Protein AF-Q8R212-F1 (afdb_monomer_lite)

Foldseek 3Di:
DDDDDLVQLQDVPRWDKDWDWADDPPDDTHTPFIFIDRSCPDPCRNDPDDDDDDDDDPDDDTDGDDDDPCVVVVLVVLVPDPDPVSVVVSVVVVVVVVVVVVVD

Organism: Mus musculus (NCBI:txid10090)

Sequence (104 aa):
HSSVPAEACRRRGACVLFTVMDHDWLSTNDFAGEAALGLGGISGIARPHVGGGMRPGQPITLHLRRPRAQVRSALRMLEGRTSREAQEFVKKLKELEKCMEADL

Secondary structure (DSSP, 8-state):
--PPPHHHHTSTT-EEEEEEEE--SSSPPEEEEEEEEEGGGSTTTSS---SS--PPPPP-----B-----HHHHHHHHHT---HHHHHHHHHHHHHHHHHHHT-

Radius of gyration: 21.67 Å; chains: 1; bounding box: 41×33×53 Å

pLDDT: mean 82.79, std 12.96, range [43.66, 95.94]

InterPro domains:
  IPR035892 C2 domain superfamily [SSF49562] (11-42)
  IPR052095 UNC-13 domain-containing protein [PTHR45999] (3-102)

Structure (mmCIF, N/CA/C/O backbone):
data_AF-Q8R212-F1
#
_entry.id   AF-Q8R212-F1
#
loop_
_atom_site.group_PDB
_atom_site.id
_atom_site.type_symbol
_atom_site.label_atom_id
_atom_site.label_alt_id
_atom_site.label_comp_id
_atom_site.label_asym_id
_atom_site.label_entity_id
_atom_site.label_seq_id
_atom_site.pdbx_PDB_ins_code
_atom_site.Cartn_x
_atom_site.Cartn_y
_atom_site.Cartn_z
_atom_site.occupancy
_atom_site.B_iso_or_equiv
_atom_site.auth_seq_id
_atom_site.auth_comp_id
_atom_site.auth_asym_id
_atom_site.auth_atom_id
_atom_site.pdbx_PDB_model_num
ATOM 1 N N . HIS A 1 1 ? 15.710 -12.603 -0.752 1.00 50.41 1 HIS A N 1
ATOM 2 C CA . HIS A 1 1 ? 15.513 -11.828 -1.992 1.00 50.41 1 HIS A CA 1
ATOM 3 C C . HIS A 1 1 ? 14.264 -12.372 -2.674 1.00 50.41 1 HIS A C 1
ATOM 5 O O . HIS A 1 1 ? 14.293 -13.501 -3.143 1.00 50.41 1 HIS A O 1
ATOM 11 N N . SER A 1 2 ? 13.142 -11.658 -2.625 1.00 70.88 2 SER A N 1
ATOM 12 C CA . SER A 1 2 ? 11.893 -12.073 -3.277 1.00 70.88 2 SER A CA 1
ATOM 13 C C . SER A 1 2 ? 11.846 -11.467 -4.679 1.00 70.88 2 SER A C 1
ATOM 15 O O . SER A 1 2 ? 11.458 -10.316 -4.852 1.00 70.88 2 SER A O 1
ATOM 17 N N . SER A 1 3 ? 12.300 -12.208 -5.690 1.00 85.19 3 SER A N 1
ATOM 18 C CA . SER A 1 3 ? 12.110 -11.805 -7.085 1.00 85.19 3 SER A CA 1
ATOM 19 C C . SER A 1 3 ? 10.747 -12.279 -7.586 1.00 85.19 3 SER A C 1
ATOM 21 O O . SER A 1 3 ? 10.298 -13.382 -7.279 1.00 85.19 3 SER A O 1
ATOM 23 N N . VAL A 1 4 ? 10.083 -11.434 -8.371 1.00 87.00 4 VAL A N 1
ATOM 24 C CA . VAL A 1 4 ? 8.865 -11.802 -9.098 1.00 87.00 4 VAL A CA 1
ATOM 25 C C . VAL A 1 4 ? 9.275 -12.175 -10.526 1.00 87.00 4 VAL A C 1
ATOM 27 O O . VAL A 1 4 ? 9.962 -11.378 -11.169 1.00 87.00 4 VAL A O 1
ATOM 30 N N . PRO A 1 5 ? 8.897 -13.359 -11.043 1.00 88.75 5 PRO A N 1
ATOM 31 C CA . PRO A 1 5 ? 9.225 -13.743 -12.413 1.00 88.75 5 PRO A CA 1
ATOM 32 C C . PRO A 1 5 ? 8.519 -12.827 -13.421 1.00 88.75 5 PRO A C 1
ATOM 34 O O . PRO A 1 5 ? 7.377 -12.411 -13.211 1.00 88.75 5 PRO A O 1
ATOM 37 N N . ALA A 1 6 ? 9.179 -12.530 -14.542 1.00 85.25 6 ALA A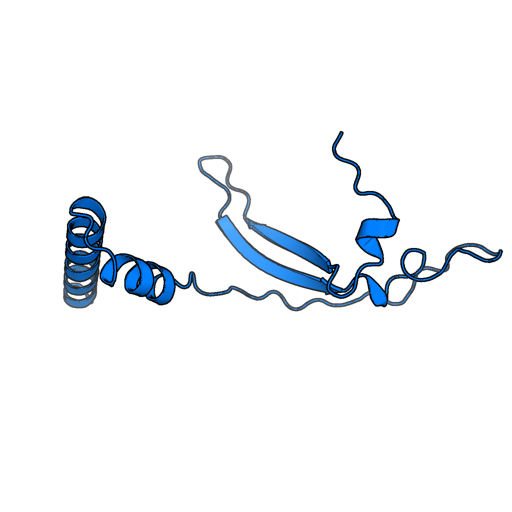 N 1
ATOM 38 C CA . ALA A 1 6 ? 8.682 -11.578 -15.537 1.00 85.25 6 ALA A CA 1
ATOM 39 C C . ALA A 1 6 ? 7.333 -12.008 -16.148 1.00 85.25 6 ALA A C 1
ATOM 41 O O . ALA A 1 6 ? 6.494 -11.173 -16.484 1.00 85.25 6 ALA A O 1
ATOM 42 N N . GLU A 1 7 ? 7.092 -13.314 -16.247 1.00 88.38 7 GLU A N 1
ATOM 43 C CA . GLU A 1 7 ? 5.837 -13.922 -16.697 1.00 88.38 7 GLU A CA 1
ATOM 44 C C . GLU A 1 7 ? 4.668 -13.508 -15.800 1.00 88.38 7 GLU A C 1
ATOM 46 O O . GLU A 1 7 ? 3.580 -13.204 -16.293 1.00 88.38 7 GLU A O 1
ATOM 51 N N . ALA A 1 8 ? 4.890 -13.442 -14.483 1.00 89.44 8 ALA A N 1
ATOM 52 C CA . ALA A 1 8 ? 3.856 -13.050 -13.533 1.00 89.44 8 ALA A CA 1
ATOM 53 C C . ALA A 1 8 ? 3.453 -11.580 -13.713 1.00 89.44 8 ALA A C 1
ATOM 55 O O . ALA A 1 8 ? 2.269 -11.265 -13.573 1.00 89.44 8 ALA A O 1
ATOM 56 N N . CYS A 1 9 ? 4.405 -10.721 -14.089 1.00 89.56 9 CYS A N 1
ATOM 57 C CA . CYS A 1 9 ? 4.182 -9.305 -14.380 1.00 89.56 9 CYS A CA 1
ATOM 58 C C . CYS A 1 9 ? 3.367 -9.070 -15.664 1.00 89.56 9 CYS A C 1
ATOM 60 O O . CYS A 1 9 ? 2.753 -8.018 -15.816 1.00 89.56 9 CYS A O 1
ATOM 62 N N . ARG A 1 10 ? 3.328 -10.047 -16.581 1.00 89.00 10 ARG A N 1
ATOM 63 C CA . ARG A 1 10 ? 2.568 -9.968 -17.842 1.00 89.00 10 ARG A CA 1
ATOM 64 C C . ARG A 1 10 ? 1.120 -10.449 -17.724 1.00 89.00 10 ARG A C 1
ATOM 66 O O . ARG A 1 10 ? 0.362 -10.340 -18.686 1.00 89.00 10 ARG A O 1
ATOM 73 N N . ARG A 1 11 ? 0.712 -10.995 -16.572 1.00 90.81 11 ARG A N 1
ATOM 74 C CA . ARG A 1 11 ? -0.660 -11.485 -16.376 1.00 90.81 11 ARG A CA 1
ATOM 75 C C . ARG A 1 11 ? -1.671 -10.340 -16.424 1.00 90.81 11 ARG A C 1
ATOM 77 O O . ARG A 1 11 ? -1.422 -9.239 -15.932 1.00 90.81 11 ARG A O 1
ATOM 84 N N . ARG A 1 12 ? -2.860 -10.623 -16.964 1.00 89.75 12 ARG A N 1
ATOM 85 C CA . ARG A 1 12 ? -3.992 -9.689 -16.923 1.00 89.75 12 ARG A CA 1
ATOM 86 C C . ARG A 1 12 ? -4.308 -9.343 -15.465 1.00 89.75 12 ARG A C 1
ATOM 88 O O . ARG A 1 12 ? -4.491 -10.238 -14.648 1.00 89.75 12 ARG A O 1
ATOM 95 N N . GLY A 1 13 ? -4.374 -8.049 -15.165 1.00 89.50 13 GLY A N 1
ATOM 96 C CA . GLY A 1 13 ? -4.619 -7.550 -13.810 1.00 89.50 13 GLY A CA 1
ATOM 97 C C . GLY A 1 13 ? -3.369 -7.414 -12.936 1.00 89.50 13 GLY A C 1
ATOM 98 O O . GLY A 1 13 ? -3.498 -6.971 -11.801 1.00 89.50 13 GLY A O 1
ATOM 99 N N . ALA A 1 14 ? -2.172 -7.738 -13.438 1.00 92.88 14 ALA A N 1
ATOM 100 C CA . ALA A 1 14 ? -0.943 -7.450 -12.709 1.00 92.88 14 ALA A CA 1
ATOM 101 C C . ALA A 1 14 ? -0.730 -5.929 -12.589 1.00 92.88 14 ALA A C 1
ATOM 103 O O . ALA A 1 14 ? -0.860 -5.184 -13.568 1.00 92.88 14 ALA A O 1
ATOM 104 N N . CYS A 1 15 ? -0.406 -5.468 -11.383 1.00 94.00 15 CYS A N 1
ATOM 105 C CA . CYS A 1 15 ? -0.194 -4.061 -11.060 1.00 94.00 15 CYS A CA 1
ATOM 106 C C . CYS A 1 15 ? 0.936 -3.891 -10.035 1.00 94.00 15 CYS A C 1
ATOM 108 O O . CYS A 1 15 ? 1.294 -4.836 -9.332 1.00 94.00 15 CYS A O 1
ATOM 110 N N . VAL A 1 16 ? 1.480 -2.676 -9.951 1.00 92.50 16 VAL A N 1
ATOM 111 C CA . VAL A 1 16 ? 2.236 -2.208 -8.783 1.00 92.50 16 VAL A CA 1
ATOM 112 C C . VAL A 1 16 ? 1.292 -1.397 -7.909 1.00 92.50 16 VAL A C 1
ATOM 114 O O . VAL A 1 16 ? 0.598 -0.513 -8.415 1.00 92.50 16 VAL A O 1
ATOM 117 N N . LEU A 1 17 ? 1.283 -1.687 -6.611 1.00 94.31 17 LEU A N 1
ATOM 118 C CA . LEU A 1 17 ? 0.645 -0.858 -5.598 1.00 94.31 17 LEU A CA 1
ATOM 119 C C . LEU A 1 17 ? 1.723 -0.020 -4.911 1.00 94.31 17 LEU A C 1
ATOM 121 O O . LEU A 1 17 ? 2.683 -0.559 -4.366 1.00 94.31 17 LEU A O 1
ATOM 125 N N . PHE A 1 18 ? 1.553 1.293 -4.949 1.00 95.44 18 PHE A N 1
ATOM 126 C CA . PHE A 1 18 ? 2.349 2.241 -4.191 1.00 95.44 18 PHE A CA 1
ATOM 127 C C . PHE A 1 18 ? 1.592 2.573 -2.915 1.00 95.44 18 PHE A C 1
ATOM 129 O O . PHE A 1 18 ? 0.462 3.049 -2.990 1.00 95.44 18 PHE A O 1
ATOM 136 N N . THR A 1 19 ? 2.218 2.350 -1.766 1.00 94.56 19 THR A N 1
ATOM 137 C CA . THR A 1 19 ? 1.693 2.750 -0.460 1.00 94.56 19 THR A CA 1
ATOM 138 C C . THR A 1 19 ? 2.575 3.860 0.081 1.00 94.56 19 THR A C 1
ATOM 140 O O . THR A 1 19 ? 3.783 3.684 0.222 1.00 94.56 19 THR A O 1
ATOM 143 N N . VAL A 1 20 ? 1.971 5.011 0.351 1.00 95.38 20 VAL A N 1
ATOM 144 C CA . VAL A 1 20 ? 2.631 6.150 0.979 1.00 95.38 20 VAL A CA 1
ATOM 145 C C . VAL A 1 20 ? 2.279 6.123 2.454 1.00 95.38 20 VAL A C 1
ATOM 147 O O . VAL A 1 20 ? 1.104 6.032 2.820 1.00 95.38 20 VAL A O 1
ATOM 150 N N . MET A 1 21 ? 3.305 6.193 3.290 1.00 95.38 21 MET A N 1
ATOM 151 C CA . MET A 1 21 ? 3.165 6.253 4.736 1.00 95.38 21 MET A CA 1
ATOM 152 C C . MET A 1 21 ? 3.915 7.473 5.261 1.00 95.38 21 MET A C 1
ATOM 154 O O . MET A 1 21 ? 4.974 7.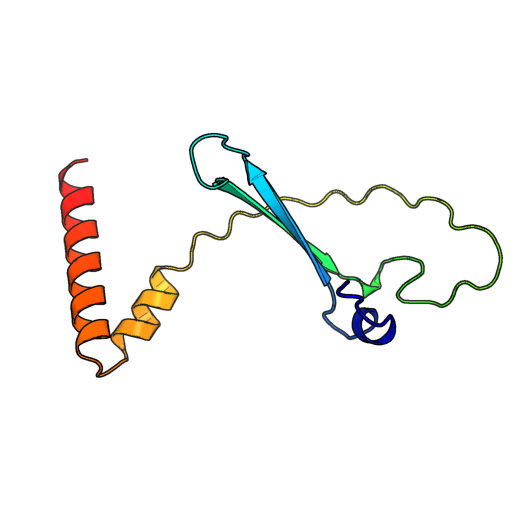801 4.724 1.00 95.38 21 MET A O 1
ATOM 158 N N . ASP A 1 22 ? 3.358 8.133 6.270 1.00 93.12 22 ASP A N 1
ATOM 159 C CA . ASP A 1 22 ? 4.085 9.119 7.061 1.00 93.12 22 ASP A CA 1
ATOM 160 C C . ASP A 1 22 ? 4.998 8.381 8.039 1.00 93.12 22 ASP A C 1
ATOM 162 O O . ASP A 1 22 ? 4.626 7.335 8.579 1.00 93.12 22 ASP A O 1
ATOM 166 N N . HIS A 1 23 ? 6.232 8.848 8.176 1.00 95.88 23 HIS A N 1
ATOM 167 C CA . HIS A 1 23 ? 7.229 8.143 8.965 1.00 95.88 23 HIS A CA 1
ATOM 168 C C . HIS A 1 23 ? 7.320 8.734 10.364 1.00 95.88 23 HIS A C 1
ATOM 170 O O . HIS A 1 23 ? 7.760 9.869 10.531 1.00 95.88 23 HIS A O 1
ATOM 176 N N . ASP A 1 24 ? 7.016 7.905 11.359 1.00 94.31 24 ASP A N 1
ATOM 177 C CA . ASP A 1 24 ? 7.119 8.259 12.767 1.00 94.31 24 ASP A CA 1
ATOM 178 C C . ASP A 1 24 ? 8.282 7.527 13.437 1.00 94.31 24 ASP A C 1
ATOM 180 O O . ASP A 1 24 ? 8.473 6.323 13.270 1.00 94.31 24 ASP A O 1
ATOM 184 N N . TRP A 1 25 ? 9.068 8.251 14.238 1.00 92.88 25 TRP A N 1
ATOM 185 C CA . TRP A 1 25 ? 10.189 7.666 14.986 1.00 92.88 25 TRP A CA 1
ATOM 186 C C . TRP A 1 25 ? 9.775 6.953 16.270 1.00 92.88 25 TRP A C 1
ATOM 188 O O . TRP A 1 25 ? 10.492 6.071 16.739 1.00 92.88 25 TRP A O 1
ATOM 198 N N . LEU A 1 26 ? 8.658 7.363 16.869 1.00 92.69 26 LEU A N 1
ATOM 199 C CA . LEU A 1 26 ? 8.217 6.884 18.183 1.00 92.69 26 LEU A CA 1
ATOM 200 C C . LEU A 1 26 ? 7.111 5.824 18.096 1.00 92.69 26 LEU A C 1
ATOM 202 O O . LEU A 1 26 ? 6.802 5.183 19.100 1.00 92.69 26 LEU A O 1
ATOM 206 N N . SER A 1 27 ? 6.517 5.635 16.920 1.00 88.69 27 SER A N 1
ATOM 207 C CA . SER A 1 27 ? 5.359 4.769 16.695 1.00 88.69 27 SER A CA 1
ATOM 208 C C . SER A 1 27 ? 5.461 4.029 15.361 1.00 88.69 27 SER A C 1
ATOM 210 O O . SER A 1 27 ? 6.494 4.019 14.695 1.00 88.69 27 SER A O 1
ATOM 212 N N . THR A 1 28 ? 4.383 3.341 14.991 1.00 90.56 28 THR A N 1
ATOM 213 C CA . THR A 1 28 ? 4.216 2.792 13.646 1.00 90.56 28 THR A CA 1
ATOM 214 C C . THR A 1 28 ? 3.939 3.909 12.653 1.00 90.56 28 THR A C 1
ATOM 216 O O . THR A 1 28 ? 3.171 4.807 12.972 1.00 90.56 28 THR A O 1
ATOM 219 N N . ASN A 1 29 ? 4.488 3.788 11.446 1.00 92.25 29 ASN A N 1
ATOM 220 C CA . ASN A 1 29 ? 4.191 4.691 10.338 1.00 92.25 29 ASN A CA 1
ATOM 221 C C . ASN A 1 29 ? 2.680 4.767 10.048 1.00 92.25 29 ASN A C 1
ATOM 223 O O . ASN A 1 29 ? 2.012 3.728 9.954 1.00 92.25 29 ASN A O 1
ATOM 227 N N . ASP A 1 30 ? 2.182 5.974 9.800 1.00 89.44 30 ASP A N 1
ATOM 228 C CA . ASP A 1 30 ? 0.779 6.230 9.490 1.00 89.44 30 ASP A CA 1
ATOM 229 C C . ASP A 1 30 ? 0.480 6.116 7.993 1.00 89.44 30 ASP A C 1
ATOM 231 O O . ASP A 1 30 ? 1.252 6.526 7.129 1.00 89.44 30 ASP A O 1
ATOM 235 N N . PHE A 1 31 ? -0.681 5.566 7.636 1.00 90.50 31 PHE A N 1
ATOM 236 C CA . PHE A 1 31 ? -1.075 5.428 6.234 1.00 90.50 31 PHE A CA 1
ATOM 237 C C . PHE A 1 31 ? -1.516 6.771 5.629 1.00 90.50 31 PHE A C 1
ATOM 239 O O . PHE A 1 31 ? -2.578 7.305 5.955 1.00 90.50 31 PHE A O 1
ATOM 246 N N . ALA A 1 32 ? -0.750 7.277 4.661 1.00 92.00 32 ALA A N 1
ATOM 247 C CA . ALA A 1 32 ? -1.046 8.528 3.966 1.00 92.00 32 ALA A CA 1
ATOM 248 C C . ALA A 1 32 ? -1.879 8.325 2.686 1.00 92.00 32 ALA A C 1
ATOM 250 O O . ALA A 1 32 ? -2.579 9.244 2.245 1.00 92.00 32 ALA A O 1
ATOM 251 N N . GLY A 1 33 ? -1.833 7.136 2.081 1.00 93.06 33 GLY A N 1
ATOM 252 C CA . GLY A 1 33 ? -2.616 6.793 0.895 1.00 93.06 33 GLY A CA 1
ATOM 253 C C . GLY A 1 33 ? -1.957 5.734 0.023 1.00 93.06 33 GLY A C 1
ATOM 254 O O . GLY A 1 33 ? -0.806 5.360 0.221 1.00 93.06 33 GLY A O 1
ATOM 255 N N . GLU A 1 34 ? -2.685 5.270 -0.985 1.00 95.44 34 GLU A N 1
ATOM 256 C CA . GLU A 1 34 ? -2.184 4.307 -1.959 1.00 95.44 34 GLU A CA 1
ATOM 257 C C . GLU A 1 34 ? -2.593 4.655 -3.390 1.00 95.44 34 GLU A C 1
ATOM 259 O O . GLU A 1 34 ? -3.597 5.329 -3.631 1.00 95.44 34 GLU A O 1
ATOM 264 N N . ALA A 1 35 ? -1.828 4.168 -4.361 1.00 95.94 35 ALA A N 1
ATOM 265 C CA . ALA A 1 35 ? -2.188 4.227 -5.769 1.00 95.94 35 ALA A CA 1
ATOM 266 C C . ALA A 1 35 ? -1.722 2.970 -6.503 1.00 95.94 35 ALA A C 1
ATOM 268 O O . ALA A 1 35 ? -0.634 2.460 -6.251 1.00 95.94 35 ALA A O 1
ATOM 269 N N . ALA A 1 36 ? -2.533 2.484 -7.442 1.00 94.06 36 ALA A N 1
ATOM 270 C CA . ALA A 1 36 ? -2.212 1.309 -8.244 1.00 94.06 36 ALA A CA 1
ATOM 271 C C . ALA A 1 36 ? -1.932 1.693 -9.701 1.00 94.06 36 ALA A C 1
ATOM 273 O O . ALA A 1 36 ? -2.666 2.486 -10.293 1.00 94.06 36 ALA A O 1
ATOM 274 N N . LEU A 1 37 ? -0.906 1.080 -10.292 1.00 93.19 37 LEU A N 1
ATOM 275 C CA . LEU A 1 37 ? -0.558 1.206 -11.706 1.00 93.19 37 LEU A CA 1
ATOM 276 C C . LEU A 1 37 ? -0.527 -0.177 -12.361 1.00 93.19 37 LEU A C 1
ATOM 278 O O . LEU A 1 37 ? 0.209 -1.061 -11.926 1.00 93.19 37 LEU A O 1
ATOM 282 N N . GLY A 1 38 ? -1.308 -0.371 -13.423 1.00 92.38 38 GLY A N 1
ATOM 283 C CA . GLY A 1 38 ? -1.305 -1.620 -14.187 1.00 92.38 38 GLY A CA 1
ATOM 284 C C . GLY A 1 38 ? 0.005 -1.830 -14.952 1.00 92.38 38 GLY A C 1
ATOM 285 O O . GLY A 1 38 ? 0.497 -0.915 -15.608 1.00 92.38 38 GLY A O 1
ATOM 286 N N . LEU A 1 39 ? 0.540 -3.054 -14.929 1.00 90.81 39 LEU A N 1
ATOM 287 C CA . LEU A 1 39 ? 1.815 -3.391 -15.578 1.00 90.81 39 LEU A CA 1
ATOM 288 C C . LEU A 1 39 ? 1.720 -3.502 -17.107 1.00 90.81 39 LEU A C 1
ATOM 290 O O . LEU A 1 39 ? 2.734 -3.427 -17.798 1.00 90.81 39 LEU A O 1
ATOM 294 N N . GLY A 1 40 ? 0.511 -3.661 -17.654 1.00 85.38 40 GLY A N 1
ATOM 295 C CA . GLY A 1 40 ? 0.298 -3.894 -19.087 1.00 85.38 40 GLY A CA 1
ATOM 296 C C . GLY A 1 40 ? 0.740 -2.746 -20.004 1.00 85.38 40 GLY A C 1
ATOM 297 O O . GLY A 1 40 ? 1.014 -2.989 -21.175 1.00 85.38 40 GLY A O 1
ATOM 298 N N . GLY A 1 41 ? 0.830 -1.516 -19.487 1.00 80.00 41 GLY A N 1
ATOM 299 C CA . GLY A 1 41 ? 1.293 -0.339 -20.235 1.00 80.00 41 GLY A CA 1
ATOM 300 C C . GLY A 1 41 ? 2.771 0.001 -2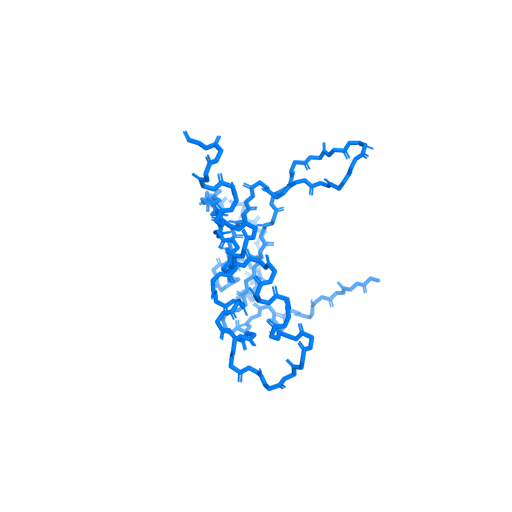0.030 1.00 80.00 41 GLY A C 1
ATOM 301 O O . GLY A 1 41 ? 3.245 0.984 -20.590 1.00 80.00 41 GLY A O 1
ATOM 302 N N . ILE A 1 42 ? 3.497 -0.770 -19.214 1.00 85.50 42 ILE A N 1
ATOM 303 C CA . ILE A 1 42 ? 4.873 -0.445 -18.831 1.00 85.50 42 ILE A CA 1
ATOM 304 C C . ILE A 1 42 ? 5.854 -1.039 -19.847 1.00 85.50 42 ILE A C 1
ATOM 306 O O . ILE A 1 42 ? 5.901 -2.256 -20.074 1.00 85.50 42 ILE A O 1
ATOM 310 N N . SER A 1 43 ? 6.663 -0.165 -20.446 1.00 80.25 43 SER A N 1
ATOM 311 C CA . SER A 1 43 ? 7.736 -0.538 -21.371 1.00 80.25 43 SER A CA 1
ATOM 312 C C . SER A 1 43 ? 8.711 -1.525 -20.724 1.00 80.25 43 SER A C 1
ATOM 314 O O . SER A 1 43 ? 9.123 -1.352 -19.581 1.00 80.25 43 SER A O 1
ATOM 316 N N . GLY A 1 44 ? 9.070 -2.582 -21.455 1.00 80.00 44 GLY A N 1
ATOM 317 C CA . GLY A 1 44 ? 9.942 -3.656 -20.964 1.00 80.00 44 GLY A CA 1
ATOM 318 C C . GLY A 1 44 ? 9.231 -4.772 -20.190 1.00 80.00 44 GLY A C 1
ATOM 319 O O . GLY A 1 44 ? 9.829 -5.827 -19.997 1.00 80.00 44 GLY A O 1
ATOM 320 N N . ILE A 1 45 ? 7.960 -4.597 -19.801 1.00 81.19 45 ILE A N 1
ATOM 321 C CA . ILE A 1 45 ? 7.159 -5.672 -19.191 1.00 81.19 45 ILE A CA 1
ATOM 322 C C . ILE A 1 45 ? 6.297 -6.367 -20.245 1.00 81.19 45 ILE A C 1
ATOM 324 O O . ILE A 1 45 ? 6.390 -7.581 -20.419 1.00 81.19 45 ILE A O 1
ATOM 328 N N . ALA A 1 46 ? 5.459 -5.611 -20.960 1.00 70.81 46 ALA A N 1
ATOM 329 C CA . ALA A 1 46 ? 4.477 -6.182 -21.885 1.00 70.81 46 ALA A CA 1
ATOM 330 C C . ALA A 1 46 ? 5.075 -6.624 -23.232 1.00 70.81 46 ALA A C 1
ATOM 332 O O . ALA A 1 46 ? 4.505 -7.479 -23.910 1.00 70.81 46 ALA A O 1
ATOM 333 N N . ARG A 1 47 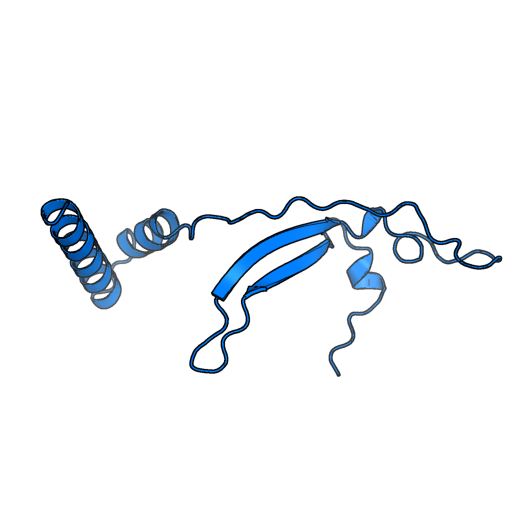? 6.217 -6.052 -23.631 1.00 67.12 47 ARG A N 1
ATOM 334 C CA . ARG A 1 47 ? 6.924 -6.398 -24.870 1.00 67.12 47 ARG A CA 1
ATOM 335 C C . ARG A 1 47 ? 8.412 -6.614 -24.583 1.00 67.12 47 ARG A C 1
ATOM 337 O O . ARG A 1 47 ? 9.005 -5.757 -23.924 1.00 67.12 47 ARG A O 1
ATOM 344 N N . PRO A 1 48 ? 9.017 -7.713 -25.075 1.00 61.44 48 PRO A N 1
ATOM 345 C CA . PRO A 1 48 ? 10.462 -7.870 -25.049 1.00 61.44 48 PRO A CA 1
ATOM 346 C C . PRO A 1 48 ? 11.110 -6.733 -25.839 1.00 61.44 48 PRO A C 1
ATOM 348 O O . PRO A 1 48 ? 10.615 -6.328 -26.892 1.00 61.44 48 PRO A O 1
ATOM 351 N N . HIS A 1 49 ? 12.208 -6.207 -25.308 1.00 60.72 49 HIS A N 1
ATOM 352 C CA . HIS A 1 49 ? 12.933 -5.098 -25.911 1.00 60.72 49 HIS A CA 1
ATOM 353 C C . HIS A 1 49 ? 13.594 -5.536 -27.223 1.00 60.72 49 HIS A C 1
ATOM 355 O O . HIS A 1 49 ? 14.575 -6.276 -27.204 1.00 60.72 49 HIS A O 1
ATOM 361 N N . VAL A 1 50 ? 13.077 -5.080 -28.363 1.00 56.09 50 VAL A N 1
ATOM 362 C CA . VAL A 1 50 ? 13.723 -5.275 -29.668 1.00 56.09 50 VAL A CA 1
ATOM 363 C C . VAL A 1 50 ? 14.588 -4.049 -29.939 1.00 56.09 50 VAL A C 1
ATOM 365 O O . VAL A 1 50 ? 14.097 -3.085 -30.502 1.00 56.09 50 VAL A O 1
ATOM 368 N N . GLY A 1 51 ? 15.846 -4.085 -29.483 1.00 56.34 51 GLY A N 1
ATOM 369 C CA . GLY A 1 51 ? 16.945 -3.201 -29.908 1.00 56.34 51 GLY A CA 1
ATOM 370 C C . GLY A 1 51 ? 16.746 -1.676 -29.780 1.00 56.34 51 GLY A C 1
ATOM 371 O O . GLY A 1 51 ? 15.938 -1.071 -30.468 1.00 56.34 51 GLY A O 1
ATOM 372 N N . GLY A 1 52 ? 17.600 -1.021 -28.984 1.00 59.09 52 GLY A N 1
ATOM 373 C CA . GLY A 1 52 ? 17.703 0.450 -28.906 1.00 59.09 52 GLY A CA 1
ATOM 374 C C . GLY A 1 52 ? 17.193 1.006 -27.579 1.00 59.09 52 GLY A C 1
ATOM 375 O O . GLY A 1 52 ? 16.034 0.822 -27.252 1.00 59.09 52 GLY A O 1
ATOM 376 N N . GLY A 1 53 ? 18.077 1.611 -26.780 1.00 59.12 53 GLY A N 1
ATOM 377 C CA . GLY A 1 53 ? 17.872 1.919 -25.357 1.00 59.12 53 GLY A CA 1
ATOM 378 C C . GLY A 1 53 ? 16.506 2.505 -24.965 1.00 59.12 53 GLY A C 1
ATOM 379 O O . GLY A 1 53 ? 15.905 3.294 -25.693 1.00 59.12 53 GLY A O 1
ATOM 380 N N . MET A 1 54 ? 16.043 2.122 -23.772 1.00 61.97 54 MET A N 1
ATOM 381 C CA . MET A 1 54 ? 14.795 2.587 -23.165 1.00 61.97 54 MET A CA 1
ATOM 382 C C . MET A 1 54 ? 14.827 4.113 -23.012 1.00 61.97 54 MET A C 1
ATOM 384 O O . MET A 1 54 ? 15.508 4.641 -22.133 1.00 61.97 54 MET A O 1
ATOM 388 N N . ARG A 1 55 ? 14.098 4.841 -23.862 1.00 65.75 55 ARG A N 1
ATOM 389 C CA . ARG A 1 55 ? 13.876 6.269 -23.623 1.00 65.75 55 ARG A CA 1
ATOM 390 C C . ARG A 1 55 ? 12.935 6.415 -22.424 1.00 65.75 55 ARG A C 1
ATOM 392 O O . ARG A 1 55 ? 11.913 5.725 -22.402 1.00 65.75 55 ARG A O 1
ATOM 399 N N . PRO A 1 56 ? 13.249 7.272 -21.437 1.00 67.56 56 PRO A N 1
ATOM 400 C CA . PRO A 1 56 ? 12.324 7.532 -20.345 1.00 67.56 56 PRO A CA 1
ATOM 401 C C . PRO A 1 56 ? 11.019 8.073 -20.937 1.00 67.56 56 PRO A C 1
ATOM 403 O O . PRO A 1 56 ? 11.024 9.046 -21.694 1.00 67.56 56 PRO A O 1
ATOM 406 N N . GLY A 1 57 ? 9.915 7.380 -20.658 1.00 72.81 57 GLY A N 1
ATOM 407 C CA . GLY A 1 57 ? 8.581 7.832 -21.040 1.00 72.81 57 GLY A CA 1
ATOM 408 C C . GLY A 1 57 ? 8.184 9.098 -20.280 1.00 72.81 57 GLY A C 1
ATOM 409 O O . GLY A 1 57 ? 8.888 9.542 -19.370 1.00 72.81 57 GLY A O 1
ATOM 410 N N . GLN A 1 58 ? 7.036 9.677 -20.634 1.00 82.56 58 GLN A N 1
ATOM 411 C CA . GLN A 1 58 ? 6.469 10.765 -19.840 1.00 82.56 58 GLN A CA 1
ATOM 412 C C . GLN A 1 58 ? 6.157 10.274 -18.413 1.00 82.56 58 GLN A C 1
ATOM 414 O O . GLN A 1 58 ? 5.695 9.138 -18.257 1.00 82.56 58 GLN A O 1
ATOM 419 N N . PRO A 1 59 ? 6.394 11.099 -17.376 1.00 88.12 59 PRO A N 1
ATOM 420 C CA . PRO A 1 59 ? 6.010 10.760 -16.011 1.00 88.12 59 PRO A CA 1
ATOM 421 C C . PRO A 1 59 ? 4.518 10.430 -15.919 1.00 88.12 59 PRO A C 1
ATOM 423 O O . PRO A 1 59 ? 3.683 11.124 -16.498 1.00 88.12 59 PRO A O 1
ATOM 426 N N . ILE A 1 60 ? 4.183 9.380 -15.170 1.00 88.62 60 ILE A N 1
ATOM 427 C CA . ILE A 1 60 ? 2.794 9.010 -14.895 1.00 88.62 60 ILE A CA 1
ATOM 428 C C . ILE A 1 60 ? 2.417 9.589 -13.534 1.00 88.62 60 ILE A C 1
ATOM 430 O O . ILE A 1 60 ? 2.940 9.160 -12.506 1.00 88.62 60 ILE A O 1
ATOM 434 N N . THR A 1 61 ? 1.492 10.544 -13.523 1.00 93.62 61 THR A N 1
ATOM 435 C CA . THR A 1 61 ? 0.927 11.081 -12.281 1.00 93.62 61 THR A CA 1
ATOM 436 C C . THR A 1 61 ? -0.135 10.127 -11.747 1.00 93.62 61 THR A C 1
ATOM 438 O O . THR A 1 61 ? -1.125 9.843 -12.420 1.00 93.62 61 THR A O 1
ATOM 441 N N . LEU A 1 62 ? 0.058 9.644 -10.521 1.00 94.31 62 LEU A N 1
ATOM 442 C CA . LEU A 1 62 ? -0.892 8.782 -9.825 1.00 94.31 62 LEU A CA 1
ATOM 443 C C . LEU A 1 62 ? -1.577 9.557 -8.700 1.00 94.31 62 LEU A C 1
ATOM 445 O O . LEU A 1 62 ? -0.918 10.119 -7.828 1.00 94.31 62 LEU A O 1
ATOM 449 N N . HIS A 1 63 ? -2.908 9.561 -8.697 1.00 94.38 63 HIS A N 1
ATOM 450 C CA . HIS A 1 63 ? -3.679 10.161 -7.614 1.00 94.38 63 HIS A CA 1
ATOM 451 C C . HIS A 1 63 ? -3.793 9.190 -6.442 1.00 94.38 63 HIS A C 1
ATOM 453 O O . HIS A 1 63 ? -4.358 8.101 -6.588 1.00 94.38 63 HIS A O 1
ATOM 459 N N . LEU A 1 64 ? -3.285 9.607 -5.282 1.00 93.88 64 LEU A N 1
ATOM 460 C CA . LEU A 1 64 ? -3.413 8.846 -4.047 1.00 93.88 64 LEU A CA 1
ATOM 461 C C . LEU A 1 64 ? -4.879 8.743 -3.636 1.00 93.88 64 LEU A C 1
ATOM 463 O O . LEU A 1 64 ? -5.624 9.723 -3.618 1.00 93.88 64 LEU A O 1
ATOM 467 N N . ARG A 1 65 ? -5.277 7.532 -3.274 1.00 91.12 65 ARG A N 1
ATOM 468 C CA . ARG A 1 65 ? -6.572 7.223 -2.686 1.00 91.12 65 ARG A CA 1
ATOM 469 C C . ARG A 1 65 ? -6.332 6.832 -1.240 1.00 91.12 65 ARG A C 1
ATOM 471 O O . ARG A 1 65 ? -5.379 6.125 -0.933 1.00 91.12 65 ARG A O 1
ATOM 478 N N . ARG A 1 66 ? -7.221 7.259 -0.350 1.00 87.06 66 ARG A N 1
ATOM 479 C CA . ARG A 1 66 ? -7.327 6.686 0.993 1.00 87.06 66 ARG A CA 1
ATOM 480 C C . ARG A 1 66 ? -8.619 5.895 1.038 1.00 87.06 66 ARG A C 1
ATOM 482 O O . ARG A 1 66 ? -9.665 6.489 1.318 1.00 87.06 66 ARG A O 1
ATOM 489 N N . PRO A 1 67 ? -8.595 4.593 0.701 1.00 76.56 67 PRO A N 1
ATOM 490 C CA . PRO A 1 67 ? -9.742 3.755 0.977 1.00 76.56 67 PRO A CA 1
ATOM 491 C C . PRO A 1 67 ? -10.025 3.904 2.467 1.00 76.56 67 PRO A C 1
ATOM 493 O O . PRO A 1 67 ? -9.170 3.606 3.300 1.00 76.56 67 PRO A O 1
ATOM 496 N N . ARG A 1 68 ? -11.206 4.418 2.817 1.00 68.12 68 ARG A N 1
ATOM 497 C CA . ARG A 1 68 ? -11.655 4.313 4.201 1.00 68.12 68 ARG A CA 1
ATOM 498 C C . ARG A 1 68 ? -11.635 2.830 4.516 1.00 68.12 68 ARG A C 1
ATOM 500 O O . ARG A 1 68 ? -12.188 2.054 3.730 1.00 68.12 68 ARG A O 1
ATOM 507 N N . ALA A 1 69 ? -10.972 2.454 5.610 1.00 65.25 69 ALA A N 1
ATOM 508 C CA . ALA A 1 69 ? -11.010 1.087 6.093 1.00 65.25 69 ALA A CA 1
ATOM 509 C C . ALA A 1 69 ? -12.472 0.650 6.013 1.00 65.25 69 ALA A C 1
ATOM 511 O O . ALA A 1 69 ? -13.352 1.320 6.563 1.00 65.25 69 ALA A O 1
ATOM 512 N N . GLN A 1 70 ? -12.763 -0.394 5.232 1.00 63.09 70 GLN A N 1
ATOM 513 C CA . GLN A 1 70 ? -14.132 -0.875 5.088 1.00 63.09 70 GLN A CA 1
ATOM 514 C C . GLN A 1 70 ? -14.516 -1.640 6.357 1.00 63.09 70 GLN A C 1
ATOM 516 O O . GLN A 1 70 ? -14.948 -2.789 6.294 1.00 63.09 70 GLN A O 1
ATOM 521 N N . VAL A 1 71 ? -14.353 -0.999 7.515 1.00 68.06 71 VAL A N 1
ATOM 522 C CA . VAL A 1 71 ? -14.698 -1.499 8.838 1.00 68.06 71 VAL A CA 1
ATOM 523 C C . VAL A 1 71 ? -16.140 -1.978 8.805 1.00 68.06 71 VAL A C 1
ATOM 525 O O . VAL A 1 71 ? -16.417 -3.073 9.260 1.00 68.06 71 VAL A O 1
ATOM 528 N N . ARG A 1 72 ? -17.035 -1.263 8.108 1.00 72.38 72 ARG A N 1
ATOM 529 C CA . ARG A 1 72 ? -18.424 -1.695 7.888 1.00 72.38 72 ARG A CA 1
ATOM 530 C C . ARG A 1 72 ? -18.557 -3.015 7.121 1.00 72.38 72 ARG A C 1
ATOM 532 O O . ARG A 1 72 ? -19.445 -3.796 7.438 1.00 72.38 72 ARG A O 1
ATOM 539 N N . SER A 1 73 ? -17.706 -3.282 6.128 1.00 75.56 73 SER A N 1
ATOM 540 C CA . SER A 1 73 ? -17.729 -4.557 5.392 1.00 75.56 73 SER A CA 1
ATOM 541 C C . SER A 1 73 ? -17.195 -5.709 6.246 1.00 75.56 73 SER A C 1
ATOM 543 O O . SER A 1 73 ? -17.830 -6.756 6.318 1.00 75.56 73 SER A O 1
ATOM 545 N N . ALA A 1 74 ? -16.093 -5.485 6.971 1.00 79.81 74 ALA A N 1
ATOM 546 C CA . ALA A 1 74 ? -15.504 -6.470 7.869 1.00 79.81 74 ALA A CA 1
ATOM 547 C C . ALA A 1 74 ? -16.432 -6.762 9.059 1.00 79.81 74 ALA A C 1
ATOM 549 O O . ALA A 1 74 ? -16.660 -7.920 9.390 1.00 79.81 74 ALA A O 1
ATOM 550 N N . LEU A 1 75 ? -17.045 -5.730 9.646 1.00 82.94 75 LEU A N 1
ATOM 551 C CA . LEU A 1 75 ? -18.058 -5.859 10.693 1.00 82.94 75 LEU A CA 1
ATOM 552 C C . LEU A 1 75 ? -19.277 -6.635 10.197 1.00 82.94 75 LEU A C 1
ATOM 554 O O . LEU A 1 75 ? -19.693 -7.571 10.868 1.00 82.94 75 LEU A O 1
ATOM 558 N N . ARG A 1 76 ? -19.801 -6.323 9.003 1.00 84.62 76 ARG A N 1
ATOM 559 C CA . ARG A 1 76 ? -20.923 -7.067 8.407 1.00 84.62 76 ARG A CA 1
ATOM 560 C C . ARG A 1 76 ? -20.578 -8.542 8.180 1.00 84.62 76 ARG A C 1
ATOM 562 O O . ARG A 1 76 ? -21.420 -9.413 8.368 1.00 84.62 76 ARG A O 1
ATOM 569 N N . MET A 1 77 ? -19.336 -8.843 7.797 1.00 88.12 77 MET A N 1
ATOM 570 C CA . MET A 1 77 ? -18.868 -10.228 7.695 1.00 88.12 77 MET A CA 1
ATOM 571 C C . MET A 1 77 ? -18.792 -10.917 9.064 1.00 88.12 77 MET A C 1
ATOM 573 O O . MET A 1 77 ? -19.118 -12.096 9.161 1.00 88.12 77 MET A O 1
ATOM 577 N N . LEU A 1 78 ? -18.376 -10.207 10.117 1.00 89.56 78 LEU A N 1
ATOM 578 C CA . LEU A 1 78 ? -18.320 -10.738 11.483 1.00 89.56 78 LEU A CA 1
ATOM 579 C C . LEU A 1 78 ? -19.718 -10.943 12.090 1.00 89.56 78 LEU A C 1
ATOM 581 O O . LEU A 1 78 ? -19.926 -11.943 12.772 1.00 89.56 78 LEU A O 1
ATOM 585 N N . GLU A 1 79 ? -20.679 -10.068 11.784 1.00 88.88 79 GLU A N 1
ATOM 586 C CA . GLU A 1 79 ? -22.086 -10.170 12.206 1.00 88.88 79 GLU A CA 1
ATOM 587 C C . GLU A 1 79 ? -22.757 -11.471 11.757 1.00 88.88 79 GLU A C 1
ATOM 589 O O . GLU A 1 79 ? -23.565 -12.032 12.494 1.00 88.88 79 GLU A O 1
ATOM 594 N N . GLY A 1 80 ? -22.409 -11.971 10.568 1.00 88.19 80 GLY A N 1
ATOM 595 C CA . GLY A 1 80 ? -22.957 -13.217 10.029 1.00 88.19 80 GLY A CA 1
ATOM 596 C C . GLY A 1 80 ? -22.370 -14.496 10.639 1.00 88.19 80 GLY A C 1
ATOM 597 O O . GLY A 1 80 ? -22.821 -15.589 10.300 1.00 88.19 80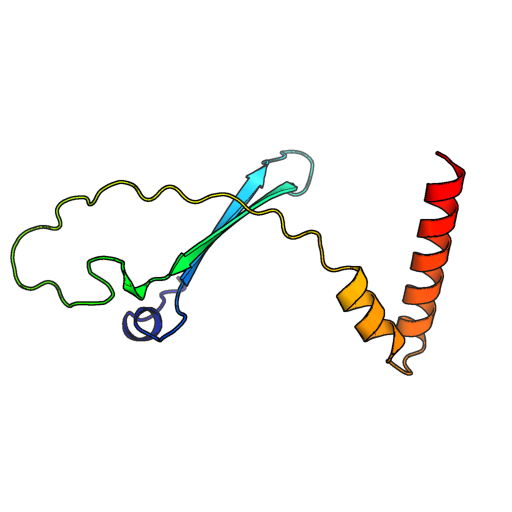 GLY A O 1
ATOM 598 N N . ARG A 1 81 ? -21.353 -14.407 11.509 1.00 91.56 81 ARG A N 1
ATOM 599 C CA . ARG A 1 81 ? -20.691 -15.581 12.106 1.00 91.56 81 ARG A CA 1
ATOM 600 C C . ARG A 1 81 ? -21.382 -15.980 13.407 1.00 91.56 81 ARG A C 1
ATOM 602 O O . ARG A 1 81 ? -21.673 -15.137 14.244 1.00 91.56 81 ARG A O 1
ATOM 609 N N . THR A 1 82 ? -21.539 -17.279 13.645 1.00 90.56 82 THR A N 1
ATOM 610 C CA . THR A 1 82 ? -22.077 -17.826 14.907 1.00 90.56 82 THR A CA 1
ATOM 611 C C . THR A 1 82 ? -21.037 -17.931 16.034 1.00 90.56 82 THR A C 1
ATOM 613 O O . THR A 1 82 ? -21.363 -18.380 17.129 1.00 90.56 82 THR A O 1
ATOM 616 N N . SER A 1 83 ? -19.785 -17.517 15.792 1.00 94.06 83 SER A N 1
ATOM 617 C CA . SER A 1 83 ? -18.728 -17.484 16.817 1.00 94.06 83 SER A CA 1
ATOM 618 C C . SER A 1 83 ? -19.060 -16.463 17.904 1.00 94.06 83 SER A C 1
ATOM 620 O O . SER A 1 83 ? -19.395 -15.311 17.619 1.00 94.06 83 SER A O 1
ATOM 622 N N . ARG A 1 84 ? -18.899 -16.885 19.162 1.00 92.75 84 ARG A N 1
ATOM 623 C CA . ARG A 1 84 ? -19.094 -16.032 20.333 1.00 92.75 84 ARG A CA 1
ATOM 624 C C . ARG A 1 84 ? -18.130 -14.845 20.338 1.00 92.75 84 ARG A C 1
ATOM 626 O O . ARG A 1 84 ? -18.580 -13.730 20.584 1.00 92.75 84 ARG A O 1
ATOM 633 N N . GLU A 1 85 ? -16.848 -15.049 20.018 1.00 93.94 85 GLU A N 1
ATOM 634 C CA . GLU A 1 85 ? -15.887 -13.938 19.986 1.00 93.94 85 GLU A CA 1
ATOM 635 C C . GLU A 1 85 ? -16.260 -12.901 18.922 1.00 93.94 85 GLU A C 1
ATOM 637 O O . GLU A 1 85 ? -16.179 -11.700 19.177 1.00 93.94 85 GLU A O 1
ATOM 642 N N . ALA A 1 86 ? -16.716 -13.348 17.745 1.00 91.00 86 ALA A N 1
ATOM 643 C CA . ALA A 1 86 ? -17.139 -12.449 16.674 1.00 91.00 86 ALA A CA 1
ATOM 644 C C . ALA A 1 86 ? -18.349 -11.595 17.094 1.00 91.00 86 ALA A C 1
ATOM 646 O O . ALA A 1 86 ? -18.335 -10.378 16.906 1.00 91.00 86 ALA A O 1
ATOM 647 N N . GLN A 1 87 ? -19.360 -12.209 17.715 1.00 92.50 87 GLN A N 1
ATOM 648 C CA . GLN A 1 87 ? -20.553 -11.504 18.198 1.00 92.50 87 GLN A CA 1
ATOM 649 C C . GLN A 1 87 ? -20.226 -10.517 19.332 1.00 92.50 87 GLN A C 1
ATOM 651 O O . GLN A 1 87 ? -20.704 -9.381 19.327 1.00 92.50 87 GLN A O 1
ATOM 656 N N . GLU A 1 88 ? -19.372 -10.909 20.284 1.00 93.75 88 GLU A N 1
ATOM 657 C CA . GLU A 1 88 ? -18.937 -10.031 21.377 1.00 93.75 88 GLU A CA 1
ATOM 658 C C . GLU A 1 88 ? -18.122 -8.835 20.865 1.00 93.75 88 GLU A C 1
ATOM 660 O O . GLU A 1 88 ? -18.316 -7.710 21.333 1.00 93.75 88 GLU A O 1
ATOM 665 N N . PHE A 1 89 ? -17.245 -9.051 19.883 1.00 91.69 89 PHE A N 1
ATOM 666 C CA . PHE A 1 89 ? -16.451 -7.990 19.265 1.00 91.69 89 PHE A CA 1
ATOM 667 C C . PHE A 1 89 ? -17.325 -6.970 18.527 1.00 91.69 89 PHE A C 1
ATOM 669 O O . PHE A 1 89 ? -17.189 -5.768 18.756 1.00 91.69 89 PHE A O 1
ATOM 676 N N . VAL A 1 90 ? -18.273 -7.437 17.703 1.00 91.12 90 VAL A N 1
ATOM 677 C CA . VAL A 1 90 ? -19.235 -6.565 17.008 1.00 91.12 90 VAL A CA 1
ATOM 678 C C . VAL A 1 90 ? -20.047 -5.744 18.013 1.00 91.12 90 VAL A C 1
ATOM 680 O O . VAL A 1 90 ? -20.223 -4.542 17.821 1.00 91.12 90 VAL A O 1
ATOM 683 N N . LYS A 1 91 ? -20.521 -6.367 19.101 1.00 90.81 91 LYS A N 1
ATOM 684 C CA . LYS A 1 91 ? -21.275 -5.671 20.152 1.00 90.81 91 LYS A CA 1
ATOM 685 C C . LYS A 1 91 ? -20.440 -4.572 20.813 1.00 90.81 91 LYS A C 1
ATOM 687 O O . LYS A 1 91 ? -20.922 -3.452 20.935 1.00 90.81 91 LYS A O 1
ATOM 692 N N . LYS A 1 92 ? -19.195 -4.867 21.203 1.00 90.31 92 LYS A N 1
ATOM 693 C CA . LYS A 1 92 ? -18.292 -3.880 21.822 1.00 90.31 92 LYS A CA 1
ATOM 694 C C . LYS A 1 92 ? -18.000 -2.702 20.893 1.00 90.31 92 LYS A C 1
ATOM 696 O O . LYS A 1 92 ? -18.044 -1.565 21.343 1.00 90.31 92 LYS A O 1
ATOM 701 N N . LEU A 1 93 ? -17.746 -2.963 19.610 1.00 85.94 93 LEU A N 1
ATOM 702 C CA . LEU A 1 93 ? -17.497 -1.905 18.627 1.00 85.94 93 LEU A CA 1
ATOM 703 C C . LEU A 1 93 ? -18.708 -0.988 18.419 1.00 85.94 93 LEU A C 1
ATOM 705 O O . LEU A 1 93 ? -18.532 0.223 18.357 1.00 85.94 93 LEU A O 1
ATOM 709 N N . LYS A 1 94 ? -19.926 -1.541 18.359 1.00 84.88 94 LYS A N 1
ATOM 710 C CA . LYS A 1 94 ? -21.158 -0.741 18.230 1.00 84.88 94 LYS A CA 1
ATOM 711 C C . LYS A 1 94 ? -21.414 0.153 19.442 1.00 84.88 94 LYS A C 1
ATOM 713 O O . LYS A 1 94 ? -21.896 1.268 19.285 1.00 84.88 94 LYS A O 1
ATOM 718 N N . GLU A 1 95 ? -21.122 -0.339 20.643 1.00 87.88 95 GLU A N 1
ATOM 719 C CA . GLU A 1 95 ? -21.248 0.468 21.861 1.00 87.88 95 GLU A CA 1
ATOM 720 C C . GLU A 1 95 ? -20.178 1.571 21.919 1.00 87.88 95 GLU A C 1
ATOM 722 O O . GLU A 1 95 ? -20.501 2.698 22.276 1.00 87.88 95 GLU A O 1
ATOM 727 N N . LEU A 1 96 ? -18.944 1.298 21.476 1.00 83.12 96 LEU A N 1
ATOM 728 C CA . LEU A 1 96 ? -17.901 2.324 21.346 1.00 83.12 96 LEU A CA 1
ATOM 729 C C . LEU A 1 96 ? -18.288 3.436 20.359 1.00 83.12 96 LEU A C 1
ATOM 731 O O . LEU A 1 96 ? -18.107 4.604 20.685 1.00 83.12 96 LEU A O 1
ATOM 735 N N . GLU A 1 97 ? -18.858 3.097 19.196 1.00 78.88 97 GLU A N 1
ATOM 736 C CA . GLU A 1 97 ? -19.362 4.096 18.233 1.00 78.88 97 GLU A CA 1
ATOM 737 C C . GLU A 1 97 ? -20.421 5.014 18.871 1.00 78.88 97 GLU A C 1
ATOM 739 O O . GLU A 1 97 ? -20.330 6.232 18.736 1.00 78.88 97 GLU A O 1
ATOM 744 N N . LYS A 1 98 ? -21.374 4.452 19.631 1.00 76.88 98 LYS A N 1
ATOM 745 C CA . LYS A 1 98 ? -22.399 5.240 20.341 1.00 76.88 98 LYS A CA 1
ATOM 746 C C . LYS A 1 98 ? -21.812 6.164 21.405 1.00 76.88 98 LYS A C 1
ATOM 748 O O . LYS A 1 98 ? -22.300 7.276 21.566 1.00 76.88 98 LYS A O 1
ATOM 753 N N . CYS A 1 99 ? -20.808 5.705 22.154 1.00 68.06 99 CYS A N 1
ATOM 754 C CA . CYS A 1 99 ? -20.149 6.538 23.159 1.00 68.06 99 CYS A CA 1
ATOM 755 C C . CYS A 1 99 ? -19.411 7.714 22.508 1.00 68.06 99 CYS A C 1
ATOM 757 O O . CYS A 1 99 ? -19.512 8.830 22.992 1.00 68.06 99 CYS A O 1
ATOM 759 N N . MET A 1 100 ? -18.731 7.483 21.382 1.00 67.25 100 MET A N 1
ATOM 760 C CA . MET A 1 100 ? -17.990 8.535 20.679 1.00 67.25 100 MET A CA 1
ATOM 761 C C . MET A 1 100 ? -18.894 9.577 20.003 1.00 67.25 100 MET A C 1
ATOM 763 O O . MET A 1 100 ? -18.487 10.725 19.871 1.00 67.25 100 MET A O 1
ATOM 767 N N . GLU A 1 101 ? -20.105 9.205 19.575 1.00 57.44 101 GLU A N 1
ATOM 768 C CA . GLU A 1 101 ? -21.102 10.157 19.055 1.00 57.44 101 GLU A CA 1
ATOM 769 C C . GLU A 1 101 ? -21.801 10.970 20.156 1.00 57.44 101 GLU A C 1
ATOM 771 O O . GLU A 1 101 ? -22.350 12.024 19.857 1.00 57.44 101 GLU A O 1
ATOM 776 N N . ALA A 1 102 ? -21.793 10.508 21.410 1.00 54.69 102 ALA A N 1
ATOM 777 C CA . ALA A 1 102 ? -22.404 11.220 22.535 1.00 54.69 102 ALA A CA 1
ATOM 778 C C . ALA A 1 102 ? -21.500 12.313 23.140 1.00 54.69 102 ALA A C 1
ATOM 780 O O . ALA A 1 102 ? -21.992 13.166 23.877 1.00 54.69 102 ALA A O 1
ATOM 781 N N . ASP A 1 103 ? -20.203 12.285 22.821 1.00 45.97 103 ASP A N 1
ATOM 782 C CA . ASP A 1 103 ? -19.186 13.236 23.292 1.00 45.97 103 ASP A CA 1
ATOM 783 C C . ASP A 1 103 ? -18.876 14.355 22.262 1.00 45.97 103 ASP A C 1
ATOM 785 O O . ASP A 1 103 ? -17.927 15.124 22.445 1.00 45.97 103 ASP A O 1
ATOM 789 N N . LEU A 1 104 ? -19.667 14.449 21.182 1.00 43.66 104 LEU A N 1
ATOM 790 C CA . LEU A 1 104 ? -19.635 15.491 20.138 1.00 43.66 104 LEU A CA 1
ATOM 791 C C . LEU A 1 104 ? -20.912 16.341 20.169 1.00 43.66 104 LEU A C 1
ATOM 793 O O . LEU A 1 104 ? -2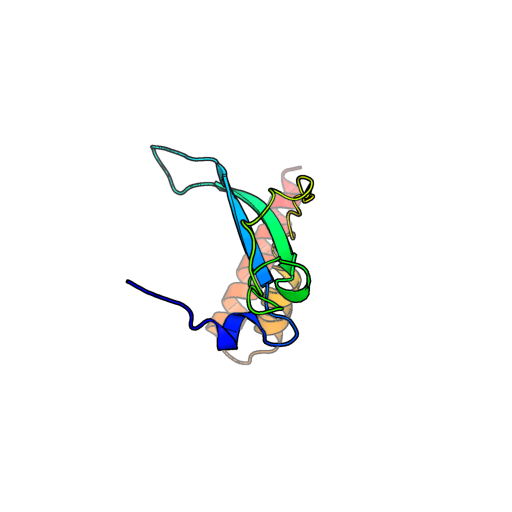0.792 17.560 19.906 1.00 43.66 104 LEU A O 1
#